Protein AF-A0A8J9SHW7-F1 (afdb_monomer)

Nearest PDB structures (foldseek):
  2l2f-assembly1_A  TM=6.567E-01  e=1.133E-01  Fusarium graminearum
  2jzl-assembly1_A  TM=6.745E-01  e=7.801E-01  Neurospora crassa
  3dwq-assembly1_D  TM=5.578E-01  e=1.769E+00  Escherichia coli
  5mdn-assembly1_A  TM=6.431E-01  e=3.567E+00  Pyrobaculum calidifontis
  3k44-assembly1_A  TM=4.980E-01  e=9.636E+00  Drosophila melanogaster

Solvent-accessible surface area (backbone atoms only — not comparable to full-atom values): 5349 Å² total; per-residue (Å²): 112,77,66,60,55,52,50,54,52,50,52,52,53,57,56,62,62,65,70,76,69,79,71,75,77,75,82,69,47,72,84,78,54,58,62,25,72,82,50,36,43,86,68,46,61,41,48,70,94,82,40,34,32,43,34,30,41,16,37,27,95,89,64,53,75,33,80,29,68,34,56,53,76,77,37,63,88,94,46,28,35,34,62,59,76,22,33,58,43,70,94

Mean predicted aligned error: 10.92 Å

pLDDT: mean 83.65, std 17.62, range [53.5, 98.69]

Secondary structure (DSSP, 8-state):
-HHHHHHHHHHHHHHHHHTT-------PPPPPPSSHHHHEEEEEEE-GGG--EEEEEEE-TTS-EEEEEEEGGGSPTTPPEEEETTEEEE-

Radius of gyration: 24.06 Å; Cα contacts (8 Å, |Δi|>4): 137; chains: 1; bounding box: 61×32×56 Å

Foldseek 3Di:
DVVVVVVVVVVVVVVVVVPPPPPPPPPFDDDFAADQVVFWDPWDWGQVVNWIKIWTFGAAPVGDTDIEMDGCVVEDPNWHWHQDRNYTDTD

Sequence (91 aa):
MKLLLRILFAFVVSFLIVSLLATGAAAGCGFPAGDYSNSCKDCTT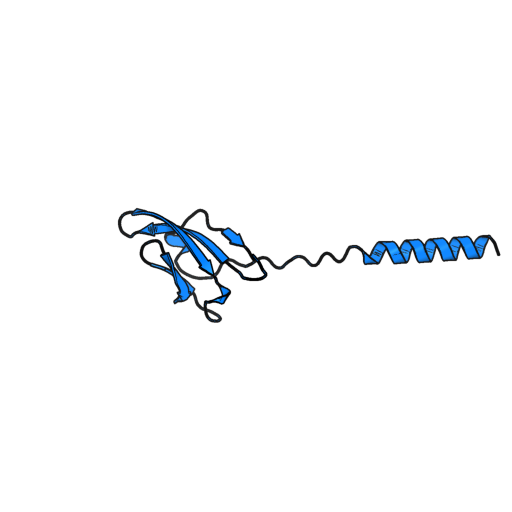SAPNNQCQLSCSCYTPTGETYQTTLLLNSCGTDTQVHNYNAQLVCS

Structure (mmCIF, N/CA/C/O backbone):
data_AF-A0A8J9SHW7-F1
#
_entry.id   AF-A0A8J9SHW7-F1
#
loop_
_atom_site.group_PDB
_atom_site.id
_atom_site.type_symbol
_atom_site.label_atom_id
_atom_site.label_alt_id
_atom_site.label_comp_id
_atom_site.label_asym_id
_atom_site.label_entity_id
_atom_site.label_seq_id
_atom_site.pdbx_PDB_ins_code
_atom_site.Cartn_x
_atom_site.Cartn_y
_atom_site.Cartn_z
_atom_site.occupancy
_atom_site.B_iso_or_equiv
_atom_site.auth_seq_id
_atom_site.auth_comp_id
_atom_site.auth_asym_id
_atom_site.auth_atom_id
_atom_site.pdbx_PDB_model_num
ATOM 1 N N . MET A 1 1 ? 48.111 16.801 -42.865 1.00 59.22 1 MET A N 1
ATOM 2 C CA . MET A 1 1 ? 47.903 15.831 -41.757 1.00 59.22 1 MET A CA 1
ATOM 3 C C . MET A 1 1 ? 47.380 16.462 -40.457 1.00 59.22 1 MET A C 1
ATOM 5 O O . MET A 1 1 ? 46.510 15.866 -39.842 1.00 59.22 1 MET A O 1
ATOM 9 N N . LYS A 1 2 ? 47.811 17.672 -40.050 1.00 57.69 2 LYS A N 1
ATOM 10 C CA . LYS A 1 2 ? 47.344 18.343 -38.808 1.00 57.69 2 LYS A CA 1
ATOM 11 C C . LYS A 1 2 ? 45.841 18.699 -38.770 1.00 57.69 2 LYS A C 1
ATOM 13 O O . LYS A 1 2 ? 45.259 18.703 -37.695 1.00 57.69 2 LYS A O 1
ATOM 18 N N . LEU A 1 3 ? 45.217 18.979 -39.920 1.00 56.81 3 LEU A N 1
ATOM 19 C CA . LEU A 1 3 ? 43.785 19.314 -40.013 1.00 56.81 3 LEU A CA 1
ATOM 20 C C . LEU A 1 3 ? 42.880 18.070 -39.906 1.00 56.81 3 LEU A C 1
ATOM 22 O O . LEU A 1 3 ? 41.891 18.093 -39.188 1.00 56.81 3 LEU A O 1
ATOM 26 N N . LEU A 1 4 ? 43.278 16.959 -40.538 1.00 59.81 4 LEU A N 1
ATOM 27 C CA . LEU A 1 4 ? 42.568 15.673 -40.480 1.00 59.81 4 LEU A CA 1
ATOM 28 C C . LEU A 1 4 ? 42.571 15.072 -39.065 1.00 59.81 4 LEU A C 1
ATOM 30 O O . LEU A 1 4 ? 41.550 14.566 -38.618 1.00 59.81 4 LEU A O 1
ATOM 34 N N . LEU A 1 5 ? 43.681 15.206 -38.328 1.00 58.44 5 LEU A N 1
ATOM 35 C CA . LEU A 1 5 ? 43.789 14.742 -36.940 1.00 58.44 5 LEU A CA 1
ATOM 36 C C . LEU A 1 5 ? 42.854 15.510 -35.987 1.00 58.44 5 LEU A C 1
ATOM 38 O O . LEU A 1 5 ? 42.305 14.915 -35.071 1.00 58.44 5 LEU A O 1
ATOM 42 N N . ARG A 1 6 ? 42.626 16.812 -36.225 1.00 58.44 6 ARG A N 1
ATOM 43 C CA . ARG A 1 6 ? 41.691 17.641 -35.436 1.00 58.44 6 ARG A CA 1
ATOM 44 C C . ARG A 1 6 ? 40.232 17.268 -35.684 1.00 58.44 6 ARG A C 1
ATOM 46 O O . ARG A 1 6 ? 39.451 17.247 -34.742 1.00 58.44 6 ARG A O 1
ATOM 53 N N . ILE A 1 7 ? 39.886 16.952 -36.933 1.00 59.91 7 ILE A N 1
ATOM 54 C CA . ILE A 1 7 ? 38.535 16.518 -37.310 1.00 59.91 7 ILE A CA 1
ATOM 55 C C . ILE A 1 7 ? 38.251 15.136 -36.708 1.00 59.91 7 ILE A C 1
ATOM 57 O O . ILE A 1 7 ? 37.230 14.963 -36.055 1.00 59.91 7 ILE A O 1
ATOM 61 N N . LEU A 1 8 ? 39.185 14.185 -36.821 1.00 59.31 8 LEU A N 1
ATOM 62 C CA . LEU A 1 8 ? 39.073 12.866 -36.182 1.00 59.31 8 LEU A CA 1
ATOM 63 C C . LEU A 1 8 ? 38.927 12.962 -34.656 1.00 59.31 8 LEU A C 1
ATOM 65 O O . LEU A 1 8 ? 38.065 12.299 -34.087 1.00 59.31 8 LEU A O 1
ATOM 69 N N . PHE A 1 9 ? 39.714 13.817 -33.997 1.00 58.84 9 PHE A N 1
ATOM 70 C CA . PHE A 1 9 ? 39.619 14.012 -32.547 1.00 58.84 9 PHE A CA 1
ATOM 71 C C . PHE A 1 9 ? 38.274 14.632 -32.139 1.00 58.84 9 PHE A C 1
ATOM 73 O O . PHE A 1 9 ? 37.665 14.184 -31.174 1.00 58.84 9 PHE A O 1
ATOM 80 N N . ALA A 1 10 ? 37.772 15.607 -32.905 1.00 59.28 10 ALA A N 1
ATOM 81 C CA . ALA A 1 10 ? 36.462 16.208 -32.670 1.00 59.28 10 ALA A CA 1
ATOM 82 C C . ALA A 1 10 ? 35.322 15.188 -32.838 1.00 59.28 10 ALA A C 1
ATOM 84 O O . ALA A 1 10 ? 34.451 15.118 -31.981 1.00 59.28 10 ALA A O 1
ATOM 85 N N . PHE A 1 11 ? 35.361 14.345 -33.875 1.00 57.69 11 PHE A N 1
ATOM 86 C CA . PHE A 1 11 ? 34.351 13.302 -34.089 1.00 57.69 11 PHE A CA 1
ATOM 87 C C . PHE A 1 11 ? 34.356 12.236 -32.986 1.00 57.69 11 PHE A C 1
ATOM 89 O O . PHE A 1 11 ? 33.287 11.856 -32.518 1.00 57.69 11 PHE A O 1
ATOM 96 N N . VAL A 1 12 ? 35.532 11.784 -32.532 1.00 59.09 12 VAL A N 1
ATOM 97 C CA . VAL A 1 12 ? 35.653 10.785 -31.452 1.00 59.09 12 VAL A CA 1
ATOM 98 C C . VAL A 1 12 ? 35.179 11.354 -30.113 1.00 59.09 12 VAL A C 1
ATOM 100 O O . VAL A 1 12 ? 34.439 10.684 -29.395 1.00 59.09 12 VAL A O 1
ATOM 103 N N . VAL A 1 13 ? 35.540 12.603 -29.800 1.00 57.88 13 VAL A N 1
ATOM 104 C CA . VAL A 1 13 ? 35.063 13.294 -28.594 1.00 57.88 13 VAL A CA 1
ATOM 105 C C . VAL A 1 13 ? 33.546 13.485 -28.655 1.00 57.88 13 VAL A C 1
ATOM 107 O O . VAL A 1 13 ? 32.861 13.147 -27.698 1.00 57.88 13 VAL A O 1
ATOM 110 N N . SER A 1 14 ? 32.990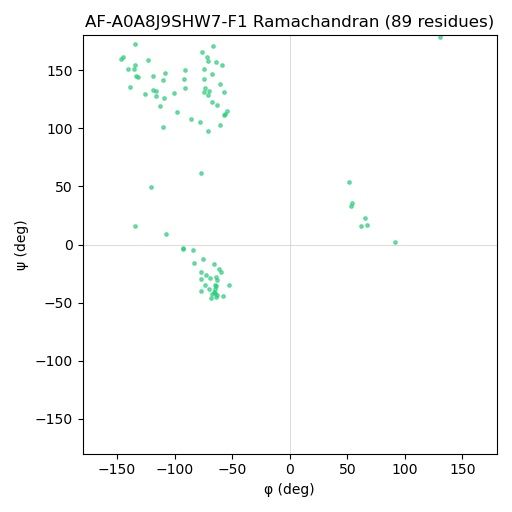 13.923 -29.787 1.00 57.16 14 SER A N 1
ATOM 111 C CA . SER A 1 14 ? 31.540 14.082 -29.945 1.00 57.16 14 SER A CA 1
ATOM 112 C C . SER A 1 14 ? 30.765 12.760 -29.863 1.00 57.16 14 SER A C 1
ATOM 114 O O . SER A 1 14 ? 29.678 12.749 -29.293 1.00 57.16 14 SER A O 1
ATOM 116 N N . PHE A 1 15 ? 31.308 11.645 -30.367 1.00 55.50 15 PHE A N 1
ATOM 117 C CA . PHE A 1 15 ? 30.660 10.327 -30.270 1.00 55.50 15 PHE A CA 1
ATOM 118 C C . PHE A 1 15 ? 30.729 9.727 -28.855 1.00 55.50 15 PHE A C 1
ATOM 120 O O . PHE A 1 15 ? 29.775 9.091 -28.417 1.00 55.50 15 PHE A O 1
ATOM 127 N N . LEU A 1 16 ? 31.821 9.951 -28.115 1.00 55.06 16 LEU A N 1
ATOM 128 C CA . LEU A 1 16 ? 31.981 9.458 -26.738 1.00 55.06 16 LEU A CA 1
ATOM 129 C C .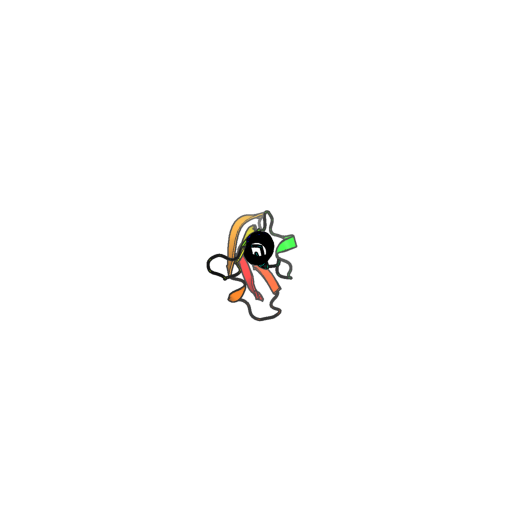 LEU A 1 16 ? 31.056 10.157 -25.727 1.00 55.06 16 LEU A C 1
ATOM 131 O O . LEU A 1 16 ? 30.676 9.540 -24.735 1.00 55.06 16 LEU A O 1
ATOM 135 N N . ILE A 1 17 ? 30.671 11.415 -25.965 1.00 55.69 17 ILE A N 1
ATOM 136 C CA . ILE A 1 17 ? 29.820 12.184 -25.037 1.00 55.69 17 ILE A CA 1
ATOM 137 C C . ILE A 1 17 ? 28.340 11.763 -25.133 1.00 55.69 17 ILE A C 1
ATOM 139 O O . ILE A 1 17 ? 27.615 11.823 -24.142 1.00 55.69 17 ILE A O 1
ATOM 143 N N . VAL A 1 18 ? 27.880 11.297 -26.300 1.00 53.50 18 VAL A N 1
ATOM 144 C CA . VAL A 1 18 ? 26.461 10.951 -26.531 1.00 53.50 18 VAL A CA 1
ATOM 145 C C . VAL A 1 18 ? 26.045 9.655 -25.816 1.00 53.50 18 VAL A C 1
ATOM 147 O O . VAL A 1 18 ? 24.886 9.501 -25.440 1.00 53.50 18 VAL A O 1
ATOM 150 N N . SER A 1 19 ? 26.983 8.744 -25.552 1.00 55.22 19 SER A N 1
ATOM 151 C CA . SER A 1 19 ? 26.703 7.417 -24.981 1.00 55.22 19 SER A CA 1
ATOM 152 C C . SER A 1 19 ? 26.386 7.413 -23.478 1.00 55.22 19 SER A C 1
ATOM 154 O O . SER A 1 19 ? 25.941 6.392 -22.959 1.00 55.22 19 SER A O 1
ATOM 156 N N . LEU A 1 20 ? 26.634 8.514 -22.758 1.00 55.56 20 LEU A N 1
ATOM 157 C CA . LEU A 1 20 ? 26.593 8.541 -21.287 1.00 55.56 20 LEU A CA 1
ATOM 158 C C . LEU A 1 20 ? 25.225 8.944 -20.698 1.00 55.56 20 LEU A C 1
ATOM 160 O O . LEU A 1 20 ? 25.057 8.945 -19.484 1.00 55.56 20 LEU A O 1
ATOM 164 N N . LEU A 1 21 ? 24.238 9.280 -21.535 1.00 53.81 21 LEU A N 1
ATOM 165 C CA . LEU A 1 21 ? 22.950 9.845 -21.094 1.00 53.81 21 LEU A CA 1
ATOM 166 C C . LEU A 1 21 ? 21.761 8.880 -21.195 1.00 53.81 21 LEU A C 1
ATOM 168 O O . LEU A 1 21 ? 20.622 9.289 -20.980 1.00 53.81 21 LEU A O 1
ATOM 172 N N . ALA A 1 22 ? 21.989 7.595 -21.476 1.00 54.50 22 ALA A N 1
ATOM 173 C CA . ALA A 1 22 ? 20.936 6.583 -21.401 1.00 54.50 22 ALA A CA 1
ATOM 174 C C . ALA A 1 22 ? 20.660 6.197 -19.935 1.00 54.50 22 ALA A C 1
ATOM 176 O O . ALA A 1 22 ? 20.847 5.053 -19.523 1.00 54.50 22 ALA A O 1
ATOM 177 N N . THR A 1 23 ? 20.229 7.160 -19.120 1.00 59.72 23 THR A N 1
ATOM 178 C CA . THR A 1 23 ? 19.607 6.869 -17.829 1.00 59.72 23 THR A CA 1
ATOM 179 C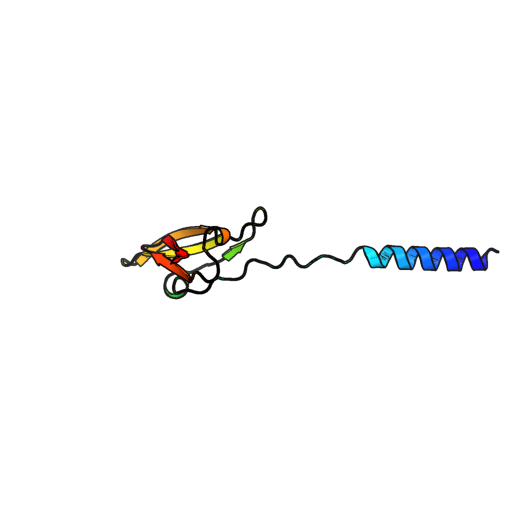 C . THR A 1 23 ? 18.237 6.278 -18.126 1.00 59.72 23 THR A C 1
ATOM 181 O O . THR A 1 23 ? 17.293 7.010 -18.428 1.00 59.72 23 THR A O 1
ATOM 184 N N . GLY A 1 24 ? 18.132 4.949 -18.101 1.00 55.19 24 GLY A N 1
ATOM 185 C CA . GLY A 1 24 ? 16.836 4.284 -18.090 1.00 55.19 24 GLY A CA 1
ATOM 186 C C . GLY A 1 24 ? 16.032 4.847 -16.925 1.00 55.19 24 GLY A C 1
ATOM 187 O O . GLY A 1 24 ? 16.445 4.712 -15.774 1.00 55.19 24 GLY A O 1
ATOM 188 N N . ALA A 1 25 ? 14.925 5.532 -17.216 1.00 55.09 25 ALA A N 1
ATOM 189 C CA . ALA A 1 25 ? 13.971 5.904 -16.188 1.00 55.09 25 ALA A CA 1
ATOM 190 C C . ALA A 1 25 ? 13.536 4.598 -15.519 1.00 55.09 25 ALA A C 1
ATOM 192 O O . ALA A 1 25 ? 12.918 3.753 -16.167 1.00 55.09 25 ALA A O 1
ATOM 193 N N . ALA A 1 26 ? 13.928 4.394 -14.260 1.00 57.66 26 ALA A N 1
ATOM 194 C CA . ALA A 1 26 ? 13.412 3.288 -13.478 1.00 57.66 26 ALA A CA 1
ATOM 195 C C . ALA A 1 26 ? 11.890 3.445 -13.482 1.00 57.66 26 ALA A C 1
ATOM 197 O O . ALA A 1 26 ? 11.370 4.436 -12.966 1.00 57.66 26 ALA A O 1
ATOM 198 N N . ALA A 1 27 ? 11.188 2.526 -14.146 1.00 62.41 27 ALA A N 1
ATOM 199 C CA . ALA A 1 27 ? 9.742 2.473 -14.087 1.00 62.41 27 ALA A CA 1
ATOM 200 C C . ALA A 1 27 ? 9.386 2.255 -12.614 1.00 62.41 27 ALA A C 1
ATOM 202 O O . ALA A 1 27 ? 9.605 1.175 -12.067 1.00 62.41 27 ALA A O 1
ATOM 203 N N . GLY A 1 28 ? 8.959 3.325 -11.942 1.00 69.69 28 GLY A N 1
ATOM 204 C CA . GLY A 1 28 ? 8.533 3.256 -10.554 1.00 69.69 28 GLY A CA 1
ATOM 205 C C . GLY A 1 28 ? 7.373 2.277 -10.416 1.00 69.69 28 GLY A C 1
ATOM 206 O O . GLY A 1 28 ? 6.624 2.036 -11.363 1.00 69.69 28 GLY A O 1
ATOM 207 N N . CYS A 1 29 ? 7.215 1.710 -9.226 1.00 85.56 29 CYS A N 1
ATOM 208 C CA . CYS A 1 29 ? 6.069 0.863 -8.938 1.00 85.56 29 CYS A CA 1
ATOM 209 C C . CYS A 1 29 ? 4.790 1.694 -9.037 1.00 85.56 29 CYS A C 1
ATOM 211 O O . CYS A 1 29 ? 4.633 2.692 -8.331 1.00 85.56 29 CYS A O 1
ATOM 213 N N . GLY A 1 30 ? 3.890 1.301 -9.937 1.00 90.19 30 GLY A N 1
ATOM 214 C CA . GLY A 1 30 ? 2.566 1.904 -10.023 1.00 90.19 30 GLY A CA 1
ATOM 215 C C . GLY A 1 30 ? 1.760 1.640 -8.751 1.00 90.19 30 GLY A C 1
ATOM 216 O O . GLY A 1 30 ? 2.019 0.679 -8.025 1.00 90.19 30 GLY A O 1
ATOM 217 N N . PHE A 1 31 ? 0.769 2.488 -8.485 1.00 93.44 31 PHE A N 1
ATOM 218 C CA . PHE A 1 31 ? -0.224 2.191 -7.458 1.00 93.44 31 PHE A CA 1
ATOM 219 C C . PHE A 1 31 ? -1.132 1.049 -7.939 1.00 93.44 31 PHE A C 1
ATOM 221 O O . PHE A 1 31 ? -1.607 1.104 -9.077 1.00 93.44 31 PHE A O 1
ATOM 228 N N . PRO A 1 32 ? -1.381 0.020 -7.110 1.00 94.62 32 PRO A N 1
ATOM 229 C CA . PRO A 1 32 ? -2.287 -1.063 -7.469 1.00 94.62 32 PRO A CA 1
ATOM 230 C C . PRO A 1 32 ? -3.740 -0.578 -7.468 1.00 94.62 32 PRO A C 1
ATOM 232 O O . PRO A 1 32 ? -4.086 0.401 -6.797 1.00 94.62 32 PRO A O 1
ATOM 235 N N . ALA A 1 33 ? -4.594 -1.295 -8.196 1.00 95.12 33 ALA A N 1
ATOM 236 C CA . ALA A 1 33 ? -6.040 -1.140 -8.100 1.00 95.12 33 ALA A CA 1
ATOM 237 C C . ALA A 1 33 ? -6.570 -1.710 -6.771 1.00 95.12 33 ALA A C 1
ATOM 239 O O . ALA A 1 33 ? -5.904 -2.517 -6.123 1.00 95.12 33 ALA A O 1
ATOM 240 N N . GLY A 1 34 ? -7.783 -1.307 -6.391 1.00 96.19 34 GLY A N 1
ATOM 241 C CA . GLY A 1 34 ? -8.490 -1.812 -5.214 1.00 96.19 34 GLY A CA 1
ATOM 242 C C . GLY A 1 34 ? -9.038 -0.704 -4.316 1.00 96.19 34 GLY A C 1
ATOM 243 O O . GLY A 1 34 ? -8.884 0.490 -4.593 1.00 96.19 34 GLY A O 1
ATOM 244 N N . ASP A 1 35 ? -9.710 -1.105 -3.240 1.00 96.88 35 ASP A N 1
ATOM 245 C CA . ASP A 1 35 ? -10.473 -0.204 -2.367 1.00 96.88 35 ASP A CA 1
ATOM 246 C C . ASP A 1 35 ? -9.679 0.339 -1.173 1.00 96.88 35 ASP A C 1
ATOM 248 O O . ASP A 1 35 ? -10.189 1.202 -0.451 1.00 96.88 35 ASP A O 1
ATOM 252 N N . TYR A 1 36 ? -8.428 -0.099 -0.980 1.00 97.81 36 TYR A N 1
ATOM 253 C CA . TYR A 1 36 ? -7.577 0.395 0.107 1.00 97.81 36 TYR A CA 1
ATOM 254 C C . TYR A 1 36 ? -7.495 1.928 0.106 1.00 97.81 36 TYR A C 1
ATOM 256 O O . TYR A 1 36 ? -7.501 2.548 1.163 1.00 97.81 36 TYR A O 1
ATOM 264 N N . SER A 1 37 ? -7.502 2.555 -1.075 1.00 96.94 37 SER A N 1
ATOM 265 C CA . SER A 1 37 ? -7.440 4.012 -1.237 1.00 96.94 37 SER A CA 1
ATOM 266 C C . SER A 1 37 ? -8.628 4.759 -0.610 1.00 96.94 37 SER A C 1
ATOM 268 O O . SER A 1 37 ? -8.497 5.933 -0.270 1.00 96.94 37 SER A O 1
ATOM 270 N N . ASN A 1 38 ? -9.759 4.085 -0.376 1.00 97.56 38 ASN A N 1
ATOM 271 C CA . ASN A 1 38 ? -10.919 4.661 0.310 1.00 97.56 38 ASN A CA 1
ATOM 272 C C . ASN A 1 38 ? -10.725 4.743 1.831 1.00 97.56 38 ASN A C 1
ATOM 274 O O . ASN A 1 38 ? -11.394 5.531 2.499 1.00 97.56 38 ASN A O 1
ATOM 278 N N . SER A 1 39 ? -9.849 3.905 2.392 1.00 97.81 39 SER A N 1
ATOM 279 C CA . SER A 1 39 ? -9.683 3.726 3.842 1.00 97.81 39 SER A CA 1
ATOM 280 C C . SER A 1 39 ? -8.219 3.719 4.296 1.00 97.81 39 SER A C 1
ATOM 282 O O . SER A 1 39 ? -7.913 3.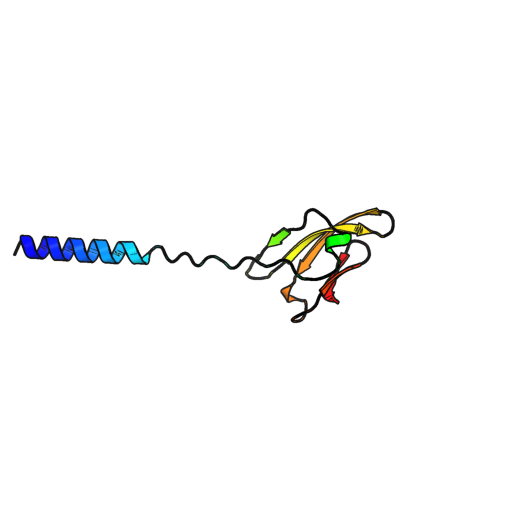328 5.422 1.00 97.81 39 SER A O 1
ATOM 284 N N . CYS A 1 40 ? -7.317 4.195 3.444 1.00 98.38 40 CYS A N 1
ATOM 285 C CA . CYS A 1 40 ? -5.914 4.420 3.744 1.00 98.38 40 CYS A CA 1
ATOM 286 C C . CYS A 1 40 ? -5.479 5.796 3.225 1.00 98.38 40 CYS A C 1
ATOM 288 O O . CYS A 1 40 ? -6.061 6.336 2.284 1.00 98.38 40 CYS A O 1
ATOM 290 N N . LYS A 1 41 ? -4.446 6.370 3.839 1.00 98.12 41 LYS A N 1
ATOM 291 C CA . LYS A 1 41 ? -3.836 7.655 3.481 1.00 98.12 41 LYS A CA 1
ATOM 292 C C . LYS A 1 41 ? -2.317 7.561 3.470 1.00 98.12 41 LYS A C 1
ATOM 294 O O . LYS A 1 41 ? -1.746 6.546 3.860 1.00 98.12 41 LYS A O 1
ATOM 299 N N . ASP A 1 42 ? -1.685 8.634 2.998 1.00 97.62 42 ASP A N 1
ATOM 300 C CA . ASP A 1 42 ? -0.226 8.796 2.959 1.00 97.62 42 ASP A CA 1
ATOM 301 C C . ASP A 1 42 ? 0.476 7.639 2.236 1.00 97.62 42 ASP A C 1
ATOM 303 O O . ASP A 1 42 ? 1.559 7.192 2.609 1.00 97.62 42 ASP A O 1
ATOM 307 N N . CYS A 1 43 ? -0.186 7.124 1.198 1.00 97.44 43 CYS A N 1
ATOM 308 C CA . CYS A 1 43 ? 0.285 5.967 0.467 1.00 97.44 43 CYS A CA 1
ATOM 309 C C . CYS A 1 43 ? 1.487 6.309 -0.416 1.00 97.44 43 CYS A C 1
ATOM 311 O O . CYS A 1 43 ? 1.476 7.288 -1.164 1.00 97.44 43 CYS A O 1
ATOM 313 N N . THR A 1 44 ? 2.501 5.450 -0.379 1.00 96.75 44 THR A N 1
ATOM 314 C CA . THR A 1 44 ? 3.706 5.547 -1.203 1.00 96.75 44 THR A CA 1
ATOM 315 C C . THR A 1 44 ? 4.033 4.198 -1.821 1.00 96.75 44 THR A C 1
ATOM 317 O O . THR A 1 44 ? 3.824 3.147 -1.210 1.00 96.75 44 THR A O 1
ATOM 320 N N . THR A 1 45 ? 4.563 4.226 -3.040 1.00 95.50 45 THR A N 1
ATOM 321 C CA . THR A 1 45 ? 5.128 3.047 -3.688 1.00 95.50 45 THR A CA 1
ATOM 322 C C . THR A 1 45 ? 6.639 3.181 -3.774 1.00 95.50 45 THR A C 1
ATOM 324 O O . THR A 1 45 ? 7.187 4.260 -4.007 1.00 95.50 45 THR A O 1
ATOM 327 N N . SER A 1 46 ? 7.340 2.073 -3.564 1.00 93.81 46 SER A N 1
ATOM 328 C CA . SER A 1 46 ? 8.791 2.005 -3.737 1.00 93.81 46 SER A CA 1
ATOM 329 C C . SER A 1 46 ? 9.193 0.639 -4.274 1.00 93.81 46 SER A C 1
ATOM 331 O O . SER A 1 46 ? 8.410 -0.306 -4.220 1.00 93.81 46 SER A O 1
ATOM 333 N N . ALA A 1 47 ? 10.399 0.557 -4.833 1.00 92.75 47 ALA A N 1
ATOM 334 C CA . ALA A 1 47 ? 10.932 -0.654 -5.450 1.00 92.75 47 ALA A CA 1
ATOM 335 C C . ALA A 1 47 ? 12.238 -1.130 -4.777 1.00 92.75 47 ALA A C 1
ATOM 337 O O . ALA A 1 47 ? 13.240 -1.319 -5.481 1.00 92.75 47 ALA A O 1
ATOM 338 N N . PRO A 1 48 ? 12.318 -1.255 -3.435 1.00 88.81 48 PRO A N 1
ATOM 339 C CA . PRO A 1 48 ? 13.544 -1.715 -2.792 1.00 88.81 48 PRO A CA 1
ATOM 340 C C . PRO A 1 48 ? 13.944 -3.086 -3.346 1.00 88.81 48 PRO A C 1
ATOM 342 O O . PRO A 1 48 ? 13.123 -3.991 -3.452 1.00 88.81 48 PRO A O 1
ATOM 345 N N . ASN A 1 49 ? 15.212 -3.233 -3.737 1.00 89.12 49 ASN A N 1
ATOM 346 C CA . ASN A 1 49 ? 15.742 -4.471 -4.324 1.00 89.12 49 ASN A CA 1
ATOM 347 C C . ASN A 1 49 ? 14.927 -4.992 -5.524 1.00 89.12 49 ASN A C 1
ATOM 349 O O . ASN A 1 49 ? 14.823 -6.200 -5.728 1.00 89.12 49 ASN A O 1
ATOM 353 N N . ASN A 1 50 ? 14.351 -4.082 -6.320 1.00 87.88 50 ASN A N 1
ATOM 354 C CA . ASN A 1 50 ? 13.515 -4.412 -7.477 1.00 87.88 50 ASN A CA 1
ATOM 355 C C . ASN A 1 50 ? 12.196 -5.131 -7.112 1.00 87.88 50 ASN A C 1
ATOM 357 O O . ASN A 1 50 ? 11.609 -5.818 -7.949 1.00 87.88 50 ASN A O 1
ATOM 361 N N . GLN A 1 51 ? 11.731 -4.974 -5.868 1.00 91.00 51 GLN A N 1
ATOM 362 C CA . GLN A 1 51 ? 10.450 -5.480 -5.377 1.00 91.00 51 GLN A CA 1
ATOM 363 C C . GLN A 1 51 ? 9.524 -4.308 -5.067 1.00 91.00 51 GLN A C 1
ATOM 365 O O . GLN A 1 51 ? 9.826 -3.472 -4.222 1.00 91.00 51 GLN A O 1
ATOM 370 N N . CYS A 1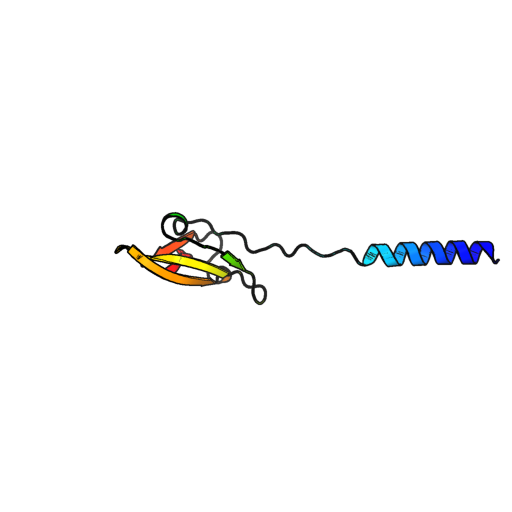 52 ? 8.388 -4.252 -5.747 1.00 92.44 52 CYS A N 1
ATOM 371 C CA . CYS A 1 52 ? 7.354 -3.274 -5.503 1.00 92.44 52 CYS A CA 1
ATOM 372 C C . CYS A 1 52 ? 6.690 -3.480 -4.148 1.00 92.44 52 CYS A C 1
ATOM 374 O O . CYS A 1 52 ? 6.104 -4.529 -3.879 1.00 92.44 52 CYS A O 1
ATOM 376 N N . GLN A 1 53 ? 6.732 -2.436 -3.329 1.00 95.38 53 GLN A N 1
ATOM 377 C CA . GLN A 1 53 ? 5.990 -2.337 -2.085 1.00 95.38 53 GLN A CA 1
ATOM 378 C C . GLN A 1 53 ? 5.023 -1.155 -2.142 1.00 95.38 53 GLN A C 1
ATOM 380 O O . GLN A 1 53 ? 5.343 -0.103 -2.704 1.00 95.38 53 GLN A O 1
ATOM 385 N N . LEU A 1 54 ? 3.869 -1.327 -1.507 1.00 97.31 54 LEU A N 1
ATOM 386 C CA . LEU A 1 54 ? 2.935 -0.265 -1.163 1.00 97.31 54 LEU A CA 1
ATOM 387 C C . LEU A 1 54 ? 2.967 -0.075 0.353 1.00 97.31 54 LEU A C 1
ATOM 389 O O . LEU A 1 54 ? 2.747 -1.037 1.086 1.00 97.31 54 LEU A O 1
ATOM 393 N N . SER A 1 55 ? 3.209 1.147 0.813 1.00 98.00 55 SER A N 1
ATOM 394 C CA . SER A 1 55 ? 3.139 1.522 2.228 1.00 98.00 55 SER A CA 1
ATOM 395 C C . SER A 1 55 ? 2.080 2.594 2.425 1.00 98.00 55 SER A C 1
ATOM 397 O O . SER A 1 55 ? 2.079 3.565 1.675 1.00 98.00 55 SER A O 1
ATOM 399 N N . CYS A 1 56 ? 1.208 2.437 3.419 1.00 98.50 56 CYS A N 1
ATOM 400 C CA . CYS A 1 56 ? 0.121 3.371 3.716 1.00 98.50 56 CYS A CA 1
ATOM 401 C C . CYS A 1 56 ? -0.176 3.449 5.223 1.00 98.50 56 CYS A C 1
ATOM 403 O O . CYS A 1 56 ? 0.061 2.492 5.963 1.00 98.50 56 CYS A O 1
ATOM 405 N N . SER A 1 57 ? -0.820 4.541 5.638 1.00 98.69 57 SER A N 1
ATOM 406 C CA . SER A 1 57 ? -1.567 4.663 6.896 1.00 98.69 57 SER A CA 1
ATOM 407 C C . SER A 1 57 ? -3.001 4.159 6.686 1.00 98.69 57 SER A C 1
ATOM 409 O O . SER A 1 57 ? -3.781 4.845 6.032 1.00 98.69 57 SER A O 1
ATOM 411 N N . CYS A 1 58 ? -3.393 3.000 7.209 1.00 98.62 58 CYS A N 1
ATOM 412 C CA . CYS A 1 58 ? -4.733 2.432 7.007 1.00 98.62 58 CYS A CA 1
ATOM 413 C C . CYS A 1 58 ? -5.595 2.488 8.271 1.00 98.62 58 CYS A C 1
ATOM 415 O O . CYS A 1 58 ? -5.079 2.381 9.385 1.00 98.62 58 CYS A O 1
ATOM 417 N N . TYR A 1 59 ? -6.908 2.644 8.092 1.00 98.31 59 TYR A N 1
ATOM 418 C CA . TYR A 1 59 ? -7.871 2.710 9.191 1.00 98.31 59 TYR A CA 1
ATOM 419 C C . TYR A 1 59 ? -8.439 1.329 9.545 1.00 98.31 59 TYR A C 1
ATOM 421 O O . TYR A 1 59 ? -8.729 0.523 8.657 1.00 98.31 59 TYR A O 1
ATOM 429 N N . THR A 1 60 ? -8.661 1.062 10.829 1.00 98.06 60 THR A N 1
ATOM 430 C CA . THR A 1 60 ? -9.550 -0.014 11.287 1.00 98.06 60 THR A CA 1
ATOM 431 C C . THR A 1 60 ? -11.016 0.412 11.112 1.00 98.06 60 THR A C 1
ATOM 433 O O . THR A 1 60 ? -11.299 1.606 10.967 1.00 98.06 60 THR A O 1
ATOM 436 N N . PRO A 1 61 ? -11.993 -0.513 11.193 1.00 96.50 61 PRO A N 1
ATOM 437 C CA . PRO A 1 61 ? -13.414 -0.154 11.196 1.00 96.50 61 PRO A CA 1
ATOM 438 C C . PRO A 1 61 ? -13.818 0.766 12.358 1.00 96.50 61 PRO A C 1
ATOM 440 O O . PRO A 1 61 ? -14.809 1.485 12.258 1.00 96.50 61 PRO A O 1
ATOM 443 N N . THR A 1 62 ? -13.057 0.753 13.458 1.00 97.12 62 THR A N 1
ATOM 444 C CA . THR A 1 62 ? -13.246 1.632 14.623 1.00 97.12 62 THR A CA 1
ATOM 445 C C . THR A 1 62 ? -12.576 3.002 14.460 1.00 97.12 62 THR A C 1
ATOM 447 O O . THR A 1 62 ? -12.775 3.872 15.305 1.00 97.12 62 THR A O 1
ATOM 450 N N . GLY A 1 63 ? -11.826 3.223 13.373 1.00 96.25 63 GLY A N 1
ATOM 451 C CA . GLY A 1 63 ? -11.173 4.494 13.045 1.00 96.25 63 GLY A CA 1
ATOM 452 C C . GLY A 1 63 ? -9.738 4.639 13.561 1.00 96.25 63 GLY A C 1
ATOM 453 O O . GLY A 1 63 ? -9.117 5.682 13.351 1.00 96.25 63 GLY A O 1
ATOM 454 N N . GLU A 1 64 ? -9.181 3.616 14.208 1.00 98.12 64 GLU A N 1
ATOM 455 C CA . GLU A 1 64 ? -7.767 3.602 14.596 1.00 98.12 64 GLU A CA 1
ATOM 456 C C . GLU A 1 64 ? -6.889 3.529 13.347 1.00 98.12 64 GLU A C 1
ATOM 458 O O . GLU A 1 64 ? -7.276 2.940 12.344 1.00 98.12 64 GLU A O 1
ATOM 463 N N . THR A 1 65 ? -5.710 4.145 13.380 1.00 97.62 65 THR A N 1
ATOM 464 C CA . THR A 1 65 ? -4.827 4.235 12.208 1.00 97.62 65 THR A CA 1
ATOM 465 C C . THR A 1 65 ? -3.529 3.486 12.456 1.00 97.62 65 THR A C 1
ATOM 467 O O . THR A 1 65 ? -2.876 3.720 13.473 1.00 97.62 65 THR A O 1
ATOM 470 N N . TYR A 1 66 ? -3.113 2.655 11.500 1.00 98.44 66 TYR A N 1
ATOM 471 C CA . TYR A 1 66 ? -1.854 1.916 11.566 1.00 98.44 66 TYR A CA 1
ATOM 472 C C . TYR A 1 66 ? -1.060 2.037 10.270 1.00 98.44 66 TYR A C 1
ATOM 474 O O . TYR A 1 66 ? -1.618 2.065 9.175 1.00 98.44 66 TYR A O 1
ATOM 482 N N . GLN A 1 67 ? 0.265 2.090 10.403 1.00 98.44 67 GLN A N 1
ATOM 483 C CA . GLN A 1 67 ? 1.170 1.956 9.266 1.00 98.44 67 GLN A CA 1
ATOM 484 C C . GLN A 1 67 ? 1.213 0.498 8.822 1.00 98.44 67 GLN A C 1
ATOM 486 O O . GLN A 1 67 ? 1.427 -0.401 9.637 1.00 98.44 67 GLN A O 1
ATOM 491 N N . THR A 1 68 ? 1.051 0.263 7.527 1.00 98.38 68 THR A N 1
ATOM 492 C CA . THR A 1 68 ? 1.079 -1.076 6.943 1.00 98.38 68 THR A CA 1
ATOM 493 C C . THR A 1 68 ? 1.809 -1.056 5.606 1.00 98.38 68 THR A C 1
ATOM 495 O O . THR A 1 68 ? 1.897 -0.027 4.935 1.00 98.38 68 THR A O 1
ATOM 498 N N . THR A 1 69 ? 2.422 -2.181 5.251 1.00 97.81 69 THR A N 1
ATOM 499 C CA . THR A 1 69 ? 3.203 -2.338 4.024 1.00 97.81 69 THR A CA 1
ATOM 500 C C . THR A 1 69 ? 2.906 -3.689 3.397 1.00 97.81 69 THR A C 1
ATOM 502 O O . THR A 1 69 ? 2.889 -4.702 4.093 1.00 97.81 69 THR A O 1
ATOM 505 N N . LEU A 1 70 ? 2.709 -3.698 2.081 1.00 97.44 70 LEU A N 1
ATOM 506 C CA . LEU A 1 70 ? 2.436 -4.887 1.285 1.00 97.44 70 LEU A CA 1
ATOM 507 C C . LEU A 1 70 ? 3.442 -4.998 0.142 1.00 97.44 70 LEU A C 1
ATOM 509 O O . LEU A 1 70 ? 3.634 -4.051 -0.620 1.00 97.44 70 LEU A O 1
ATOM 513 N N . LEU A 1 71 ? 4.056 -6.173 -0.001 1.00 95.62 71 LEU A N 1
ATOM 514 C CA . LEU A 1 71 ? 4.877 -6.511 -1.160 1.00 95.62 71 LEU A CA 1
ATOM 515 C C . LEU A 1 71 ? 3.959 -6.878 -2.326 1.00 95.62 71 LEU A C 1
ATOM 517 O O . LEU A 1 71 ? 3.403 -7.973 -2.365 1.00 95.62 71 LEU A O 1
ATOM 521 N N . LEU A 1 72 ? 3.821 -5.986 -3.299 1.00 94.12 72 LEU A N 1
ATOM 522 C CA . LEU A 1 72 ? 2.941 -6.173 -4.453 1.00 94.12 72 LEU A CA 1
ATOM 523 C C . LEU A 1 72 ? 3.365 -7.355 -5.330 1.00 94.12 72 LEU A C 1
ATOM 525 O O . LEU A 1 72 ? 2.514 -8.002 -5.922 1.00 94.12 72 LEU A O 1
ATOM 529 N N . ASN A 1 73 ? 4.656 -7.704 -5.361 1.00 90.50 73 ASN A N 1
ATOM 530 C CA . ASN A 1 73 ? 5.129 -8.909 -6.057 1.00 90.50 73 ASN A CA 1
ATOM 531 C C . ASN A 1 73 ? 4.636 -10.219 -5.428 1.00 90.50 73 ASN A C 1
ATOM 533 O O . ASN A 1 73 ? 4.769 -11.264 -6.057 1.00 90.50 73 ASN A O 1
ATOM 537 N N . SER A 1 74 ? 4.146 -10.181 -4.184 1.00 90.06 74 SER A N 1
ATOM 538 C CA . SER A 1 74 ? 3.524 -11.347 -3.547 1.00 90.06 74 SER A CA 1
ATOM 539 C C . SER A 1 74 ? 2.052 -11.504 -3.930 1.00 90.06 74 SER A C 1
ATOM 541 O O . SER A 1 74 ? 1.498 -12.589 -3.765 1.00 90.06 74 SER A O 1
ATOM 543 N N . CYS A 1 75 ? 1.435 -10.452 -4.477 1.00 92.50 75 CYS A N 1
ATOM 544 C CA . CYS A 1 75 ? 0.124 -10.539 -5.096 1.00 92.50 75 CYS A CA 1
ATOM 545 C C . CYS A 1 75 ? 0.236 -11.233 -6.466 1.00 92.50 75 CYS A C 1
ATOM 547 O O . CYS A 1 75 ? 1.263 -11.145 -7.144 1.00 92.50 75 CYS A O 1
ATOM 549 N N . GLY A 1 76 ? -0.829 -11.914 -6.892 1.00 88.62 76 GLY A N 1
ATOM 550 C CA . GLY A 1 76 ? -0.924 -12.419 -8.259 1.00 88.62 76 GLY A CA 1
ATOM 551 C C . GLY A 1 76 ? -1.023 -11.279 -9.278 1.00 88.62 76 GLY A C 1
ATOM 552 O O . GLY A 1 76 ? -1.222 -10.111 -8.935 1.00 88.62 76 GLY A O 1
ATOM 553 N N . THR A 1 77 ? -0.921 -11.616 -10.562 1.00 84.31 77 THR A N 1
ATOM 554 C CA . THR A 1 77 ? -1.284 -10.677 -11.631 1.00 84.31 77 THR A CA 1
ATOM 555 C C . THR A 1 77 ? -2.759 -10.291 -11.497 1.00 84.31 77 THR A C 1
ATOM 557 O O . THR A 1 77 ? -3.588 -11.144 -11.189 1.00 84.31 77 THR A O 1
ATOM 560 N N . ASP A 1 78 ? -3.070 -9.008 -11.697 1.00 83.69 78 ASP A N 1
ATOM 561 C CA . ASP A 1 78 ? -4.431 -8.443 -11.643 1.00 83.69 78 ASP A CA 1
ATOM 562 C C . ASP A 1 78 ? -5.156 -8.555 -10.288 1.00 83.69 78 ASP A C 1
ATOM 564 O O . ASP A 1 78 ? -6.36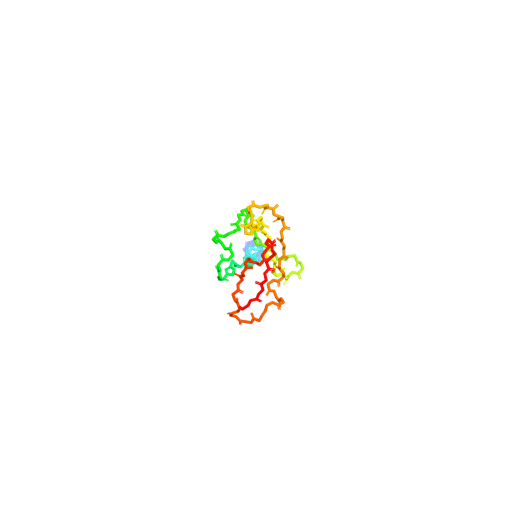8 -8.356 -10.208 1.00 83.69 78 ASP A O 1
ATOM 568 N N . THR A 1 79 ? -4.429 -8.843 -9.204 1.00 89.94 79 THR A N 1
ATOM 569 C CA . THR A 1 79 ? -5.015 -8.864 -7.855 1.00 89.94 79 THR A CA 1
ATOM 570 C C . THR A 1 79 ? -5.276 -7.444 -7.356 1.00 89.94 79 THR A C 1
ATOM 572 O O . THR A 1 79 ? -4.472 -6.535 -7.597 1.00 89.94 79 THR A O 1
ATOM 575 N N . GLN A 1 80 ? -6.387 -7.245 -6.647 1.00 95.88 80 GLN A N 1
ATOM 576 C CA . GLN A 1 80 ? -6.719 -5.952 -6.058 1.00 95.88 80 GLN A CA 1
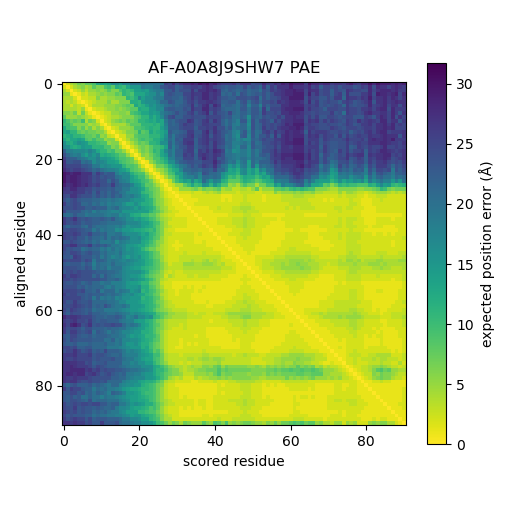ATOM 577 C C . GLN A 1 80 ? -6.163 -5.861 -4.639 1.00 95.88 80 GLN A C 1
ATOM 579 O O . GLN A 1 80 ? -6.006 -6.861 -3.938 1.00 95.88 80 GLN A O 1
ATOM 584 N N . VAL A 1 81 ? -5.829 -4.645 -4.215 1.00 97.81 81 VAL A N 1
ATOM 585 C CA . VAL A 1 81 ? -5.359 -4.384 -2.858 1.00 97.81 81 VAL A CA 1
ATOM 586 C C . VAL A 1 81 ? -6.494 -3.820 -2.018 1.00 97.81 81 VAL A C 1
ATOM 588 O O . VAL A 1 81 ? -7.162 -2.858 -2.399 1.00 97.81 81 VAL A O 1
ATOM 591 N N . HIS A 1 82 ? -6.680 -4.406 -0.845 1.00 97.88 82 HIS A N 1
ATOM 592 C CA . HIS A 1 82 ? -7.726 -4.040 0.096 1.00 97.88 82 HIS A CA 1
ATOM 593 C C . HIS A 1 82 ? -7.129 -3.676 1.447 1.00 97.88 82 HIS A C 1
ATOM 595 O O . HIS A 1 82 ? -6.016 -4.081 1.789 1.00 97.88 82 HIS A O 1
ATOM 601 N N . ASN A 1 83 ? -7.895 -2.926 2.231 1.00 98.12 83 ASN A N 1
ATOM 602 C CA . ASN A 1 83 ? -7.614 -2.727 3.645 1.00 98.12 83 ASN A CA 1
ATOM 603 C C . ASN A 1 83 ? -8.478 -3.679 4.481 1.00 98.12 83 ASN A C 1
ATOM 605 O O . ASN A 1 83 ? -9.698 -3.526 4.545 1.00 98.12 83 ASN A O 1
ATOM 609 N N . TYR A 1 84 ? -7.845 -4.629 5.163 1.00 97.81 84 TYR A N 1
ATOM 610 C CA . TYR A 1 84 ? -8.492 -5.514 6.122 1.00 97.81 84 TYR A CA 1
ATOM 611 C C . TYR A 1 84 ? -8.025 -5.176 7.539 1.00 97.81 84 TYR A C 1
ATOM 613 O O . TYR A 1 84 ? -6.936 -5.558 7.954 1.00 97.81 84 TYR A O 1
ATOM 621 N N . ASN A 1 85 ? -8.853 -4.443 8.286 1.00 97.44 85 ASN A N 1
ATOM 622 C CA . ASN A 1 85 ? -8.571 -4.039 9.667 1.00 97.44 85 ASN A CA 1
ATOM 623 C C . ASN A 1 85 ? -7.192 -3.369 9.856 1.00 97.44 85 ASN A C 1
ATOM 625 O O . ASN A 1 85 ? -6.393 -3.787 10.691 1.00 97.44 85 ASN A O 1
ATOM 629 N N . ALA A 1 86 ? -6.933 -2.329 9.061 1.00 97.88 86 ALA A N 1
ATOM 630 C CA . ALA A 1 86 ? -5.673 -1.588 8.988 1.00 97.88 86 ALA A CA 1
ATOM 631 C C . ALA A 1 86 ? -4.465 -2.367 8.430 1.00 97.88 86 ALA A C 1
ATOM 633 O O . ALA A 1 86 ? -3.321 -1.928 8.570 1.00 97.88 86 ALA A O 1
ATOM 634 N N . GLN A 1 87 ? -4.704 -3.492 7.754 1.00 98.12 87 GLN A N 1
ATOM 635 C CA . GLN A 1 87 ? -3.680 -4.270 7.065 1.00 98.12 87 GLN A CA 1
ATOM 636 C C . GLN A 1 87 ? -3.937 -4.295 5.556 1.00 98.12 87 GLN A C 1
ATOM 638 O O . GLN A 1 87 ? -5.025 -4.657 5.113 1.00 98.12 87 GLN A O 1
ATOM 643 N N . LEU A 1 88 ? -2.924 -3.946 4.757 1.00 98.38 88 LEU A N 1
ATOM 644 C CA . LEU A 1 88 ? -2.986 -4.119 3.305 1.00 98.38 88 LEU A CA 1
ATOM 645 C C . LEU A 1 88 ? -2.916 -5.609 2.953 1.00 98.38 88 LEU A C 1
ATOM 647 O O . LEU A 1 88 ? -1.998 -6.310 3.386 1.00 98.38 88 LEU A O 1
ATOM 651 N N . VAL A 1 89 ? -3.862 -6.077 2.143 1.00 97.38 89 VAL A N 1
ATOM 652 C CA . VAL A 1 89 ? -3.948 -7.469 1.676 1.00 97.38 89 VAL A CA 1
ATOM 653 C C . VAL A 1 89 ? -4.257 -7.517 0.182 1.00 97.38 89 VAL A C 1
ATOM 655 O O . VAL A 1 89 ? -4.901 -6.609 -0.341 1.00 97.38 89 VAL A O 1
ATOM 658 N N . CYS A 1 90 ? -3.812 -8.570 -0.505 1.00 96.56 90 CYS A N 1
ATOM 659 C CA . CYS A 1 90 ? -4.235 -8.853 -1.877 1.00 96.56 90 CYS A CA 1
ATOM 660 C C . CYS A 1 90 ? -5.480 -9.761 -1.845 1.00 96.56 90 CYS A C 1
ATOM 662 O O . CYS A 1 90 ? -5.472 -10.745 -1.099 1.00 96.56 90 CYS A O 1
ATOM 664 N N . SER A 1 91 ? -6.511 -9.468 -2.644 1.00 90.19 91 SER A N 1
ATOM 665 C CA . SER A 1 91 ? -7.686 -10.336 -2.830 1.00 90.19 91 SER A CA 1
ATOM 666 C C . SER A 1 91 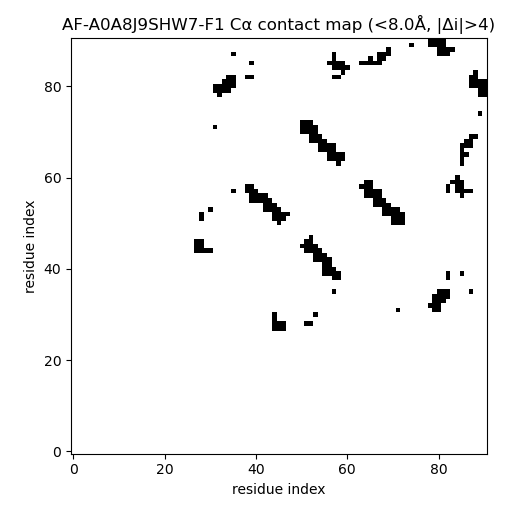? -8.232 -10.311 -4.255 1.00 90.19 91 SER A C 1
ATOM 668 O O . SER A 1 91 ? -7.899 -9.384 -5.029 1.00 90.19 91 SER A O 1
#